Protein AF-A0A5C9CYD0-F1 (afdb_monomer)

Solvent-accessible surface area (backbone atoms only — not comparable to full-atom values): 4178 Å² total; per-residue (Å²): 134,86,83,63,61,76,41,78,45,64,73,38,68,42,52,99,50,90,96,52,78,72,49,42,80,41,68,68,49,75,42,51,70,94,68,87,81,84,92,82,77,65,90,88,64,31,66,70,57,54,55,31,46,78,66,66,74,44,83,90,121

Nearest PDB structures (foldseek):
  8dck-assembly1_E  TM=9.080E-01  e=1.623E-01  Escherichia coli CFT073
  8edw-assembly1_A  TM=8.092E-01  e=2.279E-01  Homo sapiens
  8f4b-assembly1_A  TM=8.471E-01  e=5.512E-01  Bos taurus
  8sxa-assembly1_A  TM=8.408E-01  e=4.812E-01  Bos tauru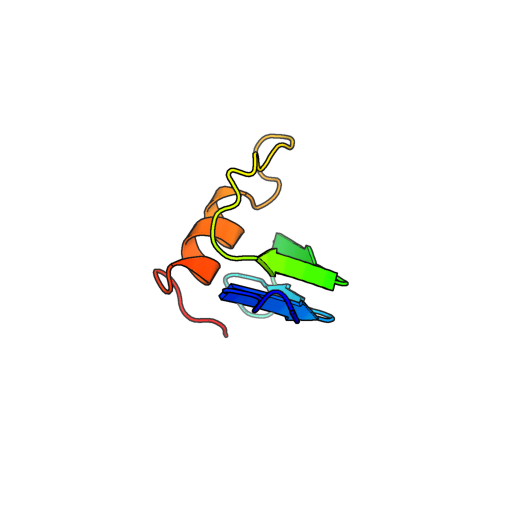s
  8jx7-assembly1_A  TM=8.097E-01  e=8.868E-01  Homo sapiens

Sequence (61 aa):
MSVESLYSLQDFEFSYAPNQRGILSVPSLAINAGLCLALAGPNGSGKTTLLKLLNNLIPLG

Structure (mmCIF, N/CA/C/O backbone):
data_AF-A0A5C9CYD0-F1
#
_entry.id   AF-A0A5C9CYD0-F1
#
loop_
_atom_site.group_PDB
_atom_site.id
_atom_site.type_symbol
_atom_site.label_atom_id
_atom_site.label_alt_id
_atom_site.label_comp_id
_atom_site.label_asym_id
_atom_site.label_entity_id
_atom_site.label_seq_id
_atom_site.pdbx_PDB_ins_code
_atom_site.Cartn_x
_atom_site.Cartn_y
_atom_site.Cartn_z
_atom_site.occupancy
_atom_site.B_iso_or_equiv
_atom_site.auth_seq_id
_atom_site.auth_comp_id
_atom_site.auth_asym_id
_atom_site.auth_atom_id
_atom_site.pdbx_PDB_model_num
ATOM 1 N N . MET A 1 1 ? -17.443 -3.813 22.009 1.00 50.66 1 MET A N 1
ATOM 2 C CA . MET A 1 1 ? -17.614 -3.105 20.724 1.00 50.66 1 MET A CA 1
ATOM 3 C C . MET A 1 1 ? -16.543 -3.626 19.787 1.00 50.66 1 MET A C 1
ATOM 5 O O . MET A 1 1 ? -15.371 -3.414 20.063 1.00 50.66 1 MET A O 1
ATOM 9 N N . SER A 1 2 ? -16.916 -4.403 18.774 1.00 60.28 2 SER A N 1
ATOM 10 C CA . SER A 1 2 ? -15.994 -4.845 17.725 1.00 60.28 2 SER A CA 1
ATOM 11 C C . SER A 1 2 ? -15.693 -3.654 16.818 1.00 60.28 2 SER A C 1
ATOM 13 O O . SER A 1 2 ? -16.614 -3.033 16.297 1.00 60.28 2 SER A O 1
ATOM 15 N N . VAL A 1 3 ? -14.417 -3.298 16.686 1.00 64.50 3 VAL A N 1
ATOM 16 C CA . VAL A 1 3 ? -13.964 -2.277 15.733 1.00 64.50 3 VAL A CA 1
ATOM 17 C C . VAL A 1 3 ? -14.113 -2.860 14.332 1.00 64.50 3 VAL A C 1
ATOM 19 O O . VAL A 1 3 ? -13.532 -3.901 14.042 1.00 64.50 3 VAL A O 1
ATOM 22 N N . GLU A 1 4 ? -14.922 -2.228 13.488 1.00 72.88 4 GLU A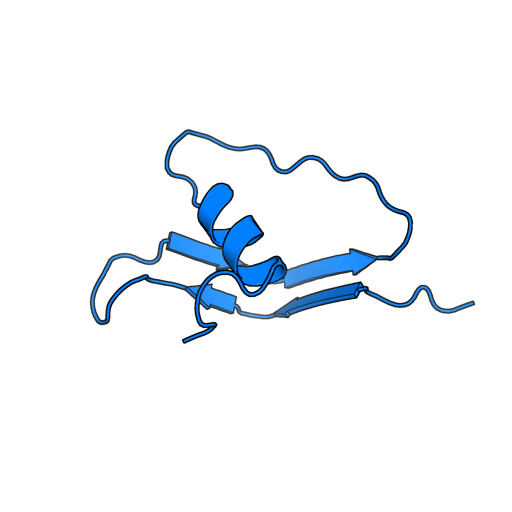 N 1
ATOM 23 C CA . GLU A 1 4 ? -15.115 -2.648 12.101 1.00 72.88 4 GLU A CA 1
ATOM 24 C C . GLU A 1 4 ? -13.896 -2.226 11.263 1.00 72.88 4 GLU A C 1
ATOM 26 O O . GLU A 1 4 ? -13.470 -1.063 11.288 1.00 72.88 4 GLU A O 1
ATOM 31 N N . SER A 1 5 ? -13.289 -3.183 10.559 1.00 76.62 5 SER A N 1
ATOM 32 C CA . SER A 1 5 ? -12.191 -2.905 9.632 1.00 76.62 5 SER A CA 1
ATOM 33 C C . SER A 1 5 ? -12.750 -2.360 8.318 1.00 76.62 5 SER A C 1
ATOM 35 O O . SER A 1 5 ? -13.563 -3.018 7.680 1.00 76.62 5 SER A O 1
ATOM 37 N N . LEU A 1 6 ? -12.292 -1.176 7.897 1.00 86.94 6 LEU A N 1
ATOM 38 C CA . LEU A 1 6 ? -12.638 -0.580 6.599 1.00 86.94 6 LEU A CA 1
ATOM 39 C C . LEU A 1 6 ? -11.947 -1.297 5.441 1.00 86.94 6 LEU A C 1
ATOM 41 O O . LEU A 1 6 ? -12.531 -1.457 4.375 1.00 86.94 6 LEU A O 1
ATOM 45 N N . TYR A 1 7 ? -10.700 -1.719 5.652 1.00 91.50 7 TYR A N 1
ATOM 46 C CA . TYR A 1 7 ? -9.938 -2.490 4.677 1.00 91.50 7 TYR A CA 1
ATOM 47 C C . TYR A 1 7 ? -9.332 -3.719 5.343 1.00 91.50 7 TYR A C 1
ATOM 49 O O . TYR A 1 7 ? -8.791 -3.625 6.448 1.00 91.50 7 TYR A O 1
ATOM 57 N N . SER A 1 8 ? -9.382 -4.852 4.645 1.00 93.31 8 SER A N 1
ATOM 58 C CA . SER A 1 8 ? -8.709 -6.086 5.040 1.00 93.31 8 SER A CA 1
ATOM 59 C C . SER A 1 8 ? -8.063 -6.741 3.822 1.00 93.31 8 SER A C 1
ATOM 61 O O . SER A 1 8 ? -8.703 -6.882 2.783 1.00 93.31 8 SER A O 1
ATOM 63 N N . LEU A 1 9 ? -6.791 -7.113 3.955 1.00 93.12 9 LEU A N 1
ATOM 64 C CA . LEU A 1 9 ? -6.038 -7.912 2.992 1.00 93.12 9 LEU A CA 1
ATOM 65 C C . LEU A 1 9 ? -5.469 -9.127 3.731 1.00 93.12 9 LEU A C 1
ATOM 67 O O . LEU A 1 9 ? -4.912 -8.972 4.821 1.00 93.12 9 LEU A O 1
ATOM 71 N N . GLN A 1 10 ? -5.578 -10.310 3.134 1.00 94.88 10 GLN A N 1
ATOM 72 C CA . GLN A 1 10 ? -4.925 -11.534 3.599 1.00 94.88 10 GLN A CA 1
ATOM 73 C C . GLN A 1 10 ? -4.283 -12.239 2.415 1.00 94.88 10 GLN A C 1
ATOM 75 O O . GLN A 1 10 ? -4.911 -12.321 1.360 1.00 94.88 10 GLN A O 1
ATOM 80 N N . ASP A 1 11 ? -3.042 -12.691 2.603 1.00 95.62 11 ASP A N 1
ATOM 81 C CA . ASP A 1 11 ? -2.237 -13.393 1.596 1.00 95.62 11 ASP A CA 1
ATOM 82 C C . ASP A 1 11 ? -2.321 -12.735 0.207 1.00 95.62 11 ASP A C 1
ATOM 84 O O . ASP A 1 11 ? -2.510 -13.384 -0.821 1.00 95.62 11 ASP A O 1
ATOM 88 N N . PHE A 1 12 ? -2.228 -11.402 0.188 1.00 93.94 12 PHE A N 1
ATOM 89 C CA . PHE A 1 12 ? -2.473 -10.601 -1.003 1.00 93.94 12 PHE A CA 1
ATOM 90 C C . PHE A 1 12 ? -1.174 -10.326 -1.758 1.00 93.94 12 PHE A C 1
ATOM 92 O O . PHE A 1 12 ? -0.247 -9.698 -1.234 1.00 93.94 12 PHE A O 1
ATOM 99 N N . GLU A 1 13 ? -1.142 -10.725 -3.026 1.00 94.12 13 GLU A N 1
ATOM 100 C CA . GLU A 1 13 ? -0.057 -10.430 -3.955 1.00 94.1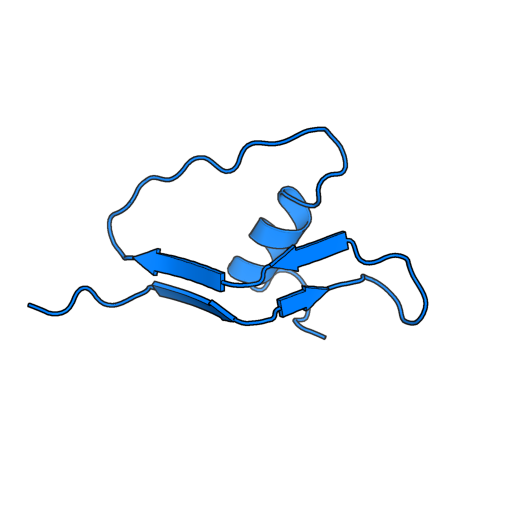2 13 GLU A CA 1
ATOM 101 C C . GLU A 1 13 ? -0.560 -9.606 -5.137 1.00 94.12 13 GLU A C 1
ATOM 103 O O . GLU A 1 13 ? -1.682 -9.784 -5.606 1.00 94.12 13 GLU A O 1
ATOM 108 N N . PHE A 1 14 ? 0.279 -8.701 -5.642 1.00 94.25 14 PHE A N 1
ATOM 109 C CA . PHE A 1 14 ? -0.094 -7.875 -6.788 1.00 94.25 14 PHE A CA 1
ATOM 110 C C . PHE A 1 14 ? 1.081 -7.564 -7.713 1.00 94.25 14 PHE A C 1
ATOM 112 O O . PHE A 1 14 ? 2.173 -7.194 -7.265 1.00 94.25 14 PHE A O 1
ATOM 119 N N . SER A 1 15 ? 0.800 -7.625 -9.017 1.00 93.62 15 SER A N 1
ATOM 120 C CA . SER A 1 15 ? 1.680 -7.240 -10.125 1.00 93.62 15 SER A CA 1
ATOM 121 C C . SER A 1 15 ? 0.850 -6.538 -11.205 1.00 93.62 15 SER A C 1
ATOM 123 O O . SER A 1 15 ? -0.296 -6.913 -11.425 1.00 93.62 15 SER A O 1
ATOM 125 N N . TYR A 1 16 ? 1.408 -5.553 -11.919 1.00 90.12 16 TYR A N 1
ATOM 126 C CA . TYR A 1 16 ? 0.662 -4.863 -12.990 1.00 90.12 16 TYR A CA 1
ATOM 127 C C . TYR A 1 16 ? 0.447 -5.721 -14.241 1.00 90.12 16 TYR A C 1
ATOM 129 O O . TYR A 1 16 ? -0.464 -5.443 -15.016 1.00 90.12 16 TYR A O 1
ATOM 137 N N . ALA A 1 17 ? 1.288 -6.730 -14.465 1.00 88.56 17 ALA A N 1
ATOM 138 C CA . ALA A 1 17 ? 1.146 -7.649 -15.581 1.00 88.56 17 ALA A CA 1
ATOM 139 C C . ALA A 1 17 ? 1.463 -9.089 -15.153 1.00 88.56 17 ALA A C 1
ATOM 141 O O . ALA A 1 17 ? 2.261 -9.293 -14.229 1.00 88.56 17 ALA A O 1
ATOM 142 N N . PRO A 1 18 ? 0.895 -10.090 -15.852 1.00 82.31 18 PRO A N 1
ATOM 143 C CA . PRO A 1 18 ? 1.301 -11.480 -15.695 1.00 82.31 18 PRO A CA 1
ATOM 144 C C . PRO A 1 18 ? 2.814 -11.633 -15.898 1.00 82.31 18 PRO A C 1
ATOM 146 O O . PRO A 1 18 ? 3.401 -10.966 -16.752 1.00 82.31 18 PRO A O 1
ATOM 149 N N . ASN A 1 19 ? 3.447 -12.521 -15.127 1.00 82.38 19 ASN A N 1
ATOM 150 C CA . ASN A 1 19 ? 4.887 -12.817 -15.181 1.00 82.38 19 ASN A CA 1
ATOM 151 C C . ASN A 1 19 ? 5.832 -11.637 -14.868 1.00 82.38 19 ASN A C 1
ATOM 153 O O . ASN A 1 19 ? 7.030 -11.722 -15.143 1.00 82.38 19 ASN A O 1
ATOM 157 N N . GLN A 1 20 ? 5.339 -10.544 -14.280 1.00 85.19 20 GLN A N 1
ATOM 158 C CA . GLN A 1 20 ? 6.209 -9.529 -13.686 1.00 85.19 20 GLN A CA 1
ATOM 159 C C . GLN A 1 20 ? 6.613 -9.897 -12.260 1.00 85.19 20 GLN A C 1
ATOM 161 O O . GLN A 1 20 ? 5.951 -10.669 -11.571 1.00 85.19 20 GLN A O 1
ATOM 166 N N . ARG A 1 21 ? 7.713 -9.294 -11.801 1.00 84.75 21 ARG A N 1
ATOM 167 C CA . ARG A 1 21 ? 8.097 -9.336 -10.392 1.00 84.75 21 ARG A CA 1
ATOM 168 C C . ARG A 1 21 ? 6.975 -8.725 -9.543 1.00 84.75 21 ARG A C 1
ATOM 170 O O . ARG A 1 21 ? 6.561 -7.599 -9.816 1.00 84.75 21 ARG A O 1
ATOM 177 N N . GLY A 1 22 ? 6.565 -9.443 -8.496 1.00 89.31 22 GLY A N 1
ATOM 178 C CA . GLY A 1 22 ? 5.581 -8.974 -7.521 1.00 89.31 22 GLY A CA 1
ATOM 179 C C . GLY A 1 22 ? 5.933 -7.600 -6.955 1.00 89.31 22 GLY A C 1
ATOM 180 O O . GLY A 1 22 ? 7.074 -7.358 -6.547 1.00 89.31 22 GLY A O 1
ATOM 181 N N . ILE A 1 23 ? 4.954 -6.695 -6.957 1.00 94.19 23 ILE A N 1
ATOM 182 C CA . ILE A 1 23 ? 5.083 -5.323 -6.442 1.00 94.19 23 ILE A CA 1
ATOM 183 C C . ILE A 1 23 ? 4.638 -5.256 -4.987 1.00 94.19 23 ILE A C 1
ATOM 185 O O . ILE A 1 23 ? 5.247 -4.539 -4.194 1.00 94.19 23 ILE A O 1
ATOM 189 N N . LEU A 1 24 ? 3.576 -5.984 -4.645 1.00 95.00 24 LEU A N 1
ATOM 190 C CA . LEU A 1 24 ? 3.075 -6.106 -3.283 1.00 95.00 24 LEU A CA 1
ATOM 191 C C . LEU A 1 24 ? 3.043 -7.575 -2.886 1.00 95.00 24 LEU A C 1
ATOM 193 O O . LEU A 1 24 ? 2.627 -8.421 -3.672 1.00 95.00 24 LEU A O 1
ATOM 197 N N . SER A 1 25 ? 3.460 -7.828 -1.652 1.00 94.38 25 SER A N 1
ATOM 198 C CA . SER A 1 25 ? 3.255 -9.075 -0.926 1.00 94.38 25 SER A CA 1
ATOM 199 C C . SER A 1 25 ? 2.827 -8.665 0.479 1.00 94.38 25 SER A C 1
ATOM 201 O O . SER A 1 25 ? 3.619 -8.106 1.245 1.00 94.38 25 SER A O 1
ATOM 203 N N . VAL A 1 26 ? 1.532 -8.797 0.756 1.00 94.56 26 VAL A N 1
ATOM 204 C CA . VAL A 1 26 ? 0.888 -8.346 1.991 1.00 94.56 26 VAL A CA 1
ATOM 205 C C . VAL A 1 26 ? 0.282 -9.572 2.674 1.00 94.56 26 VAL A C 1
ATOM 207 O O . VAL A 1 26 ? -0.837 -9.955 2.338 1.00 94.56 26 VAL A O 1
ATOM 210 N N . PRO A 1 27 ? 0.995 -10.197 3.631 1.00 94.62 27 PRO A N 1
ATOM 211 C CA . PRO A 1 27 ? 0.509 -11.413 4.285 1.00 94.62 27 PRO A CA 1
ATOM 212 C C . PRO A 1 27 ? -0.754 -11.147 5.113 1.00 94.62 27 PRO A C 1
ATOM 214 O O . PRO A 1 27 ? -1.692 -11.934 5.111 1.00 94.62 27 PRO A O 1
ATOM 217 N N . SER A 1 28 ? -0.812 -10.007 5.804 1.00 95.31 28 SER A N 1
ATOM 218 C CA . SER A 1 28 ? -2.003 -9.576 6.532 1.00 95.31 28 SER A CA 1
ATOM 219 C C . SER A 1 28 ? -1.976 -8.067 6.750 1.00 95.31 28 SER A C 1
ATOM 221 O O . SER A 1 28 ? -0.954 -7.509 7.157 1.00 95.31 28 SER A O 1
ATOM 223 N N . LEU A 1 29 ? -3.097 -7.403 6.474 1.00 93.44 29 LEU A N 1
ATOM 224 C CA . LEU A 1 29 ? -3.315 -5.991 6.775 1.00 93.44 29 LEU A CA 1
ATOM 225 C C . LEU A 1 29 ? -4.781 -5.770 7.149 1.00 93.44 29 LEU A C 1
ATOM 227 O O . LEU A 1 29 ? -5.679 -6.171 6.415 1.00 93.44 29 LEU A O 1
ATOM 231 N N . ALA A 1 30 ? -5.021 -5.074 8.257 1.00 93.75 30 ALA A N 1
ATOM 232 C CA . ALA A 1 30 ? -6.341 -4.595 8.647 1.00 93.75 30 ALA A CA 1
ATOM 233 C C . ALA A 1 30 ? -6.256 -3.104 8.993 1.00 93.75 30 ALA A C 1
ATOM 235 O O . ALA A 1 30 ? -5.412 -2.695 9.792 1.00 93.75 30 ALA A O 1
ATOM 236 N N . ILE A 1 31 ? -7.118 -2.291 8.382 1.00 93.19 31 ILE A N 1
ATOM 237 C CA . ILE A 1 31 ? -7.213 -0.850 8.637 1.00 93.19 31 ILE A CA 1
ATOM 238 C C . ILE A 1 31 ? -8.611 -0.559 9.167 1.00 93.19 31 ILE A C 1
ATOM 240 O O . ILE A 1 31 ? -9.600 -0.756 8.463 1.00 93.19 31 ILE A O 1
ATOM 244 N N . ASN A 1 32 ? -8.690 -0.068 10.402 1.00 91.56 32 ASN A N 1
ATOM 245 C CA . ASN A 1 32 ? -9.953 0.248 11.064 1.00 91.56 32 ASN A CA 1
ATOM 246 C C . ASN A 1 32 ? -10.380 1.696 10.813 1.00 91.56 32 ASN A C 1
ATOM 248 O O . ASN A 1 32 ? -9.543 2.579 10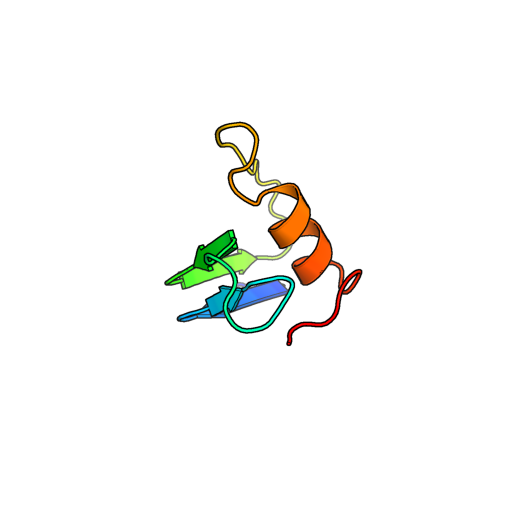.598 1.00 91.56 32 ASN A O 1
ATOM 252 N N . ALA A 1 33 ? -11.690 1.940 10.874 1.00 91.06 33 ALA A N 1
ATOM 253 C CA . ALA A 1 33 ? -12.240 3.286 10.770 1.00 91.06 33 ALA A CA 1
ATOM 254 C C . ALA A 1 33 ? -11.692 4.221 11.861 1.00 91.06 33 ALA A C 1
ATOM 256 O O . ALA A 1 33 ? -11.442 3.806 12.993 1.00 91.06 33 ALA A O 1
ATOM 257 N N . GLY A 1 34 ? -11.526 5.500 11.515 1.00 90.50 34 GLY A N 1
ATOM 258 C CA . GLY A 1 34 ? -11.094 6.542 12.453 1.00 90.50 34 GLY A CA 1
ATOM 259 C C . GLY A 1 34 ? -9.591 6.574 12.750 1.00 90.50 34 GLY A C 1
ATOM 260 O O . GLY A 1 34 ? -9.158 7.401 13.549 1.00 90.50 34 GLY A O 1
ATOM 261 N N . LEU A 1 35 ? -8.786 5.720 12.112 1.00 88.50 35 LEU A N 1
ATOM 262 C CA . LEU A 1 35 ? -7.330 5.740 12.251 1.00 88.50 35 LEU A CA 1
ATOM 263 C C . LEU A 1 35 ? -6.669 6.642 11.203 1.00 88.50 35 LEU A C 1
ATOM 265 O O . LEU A 1 35 ? -7.009 6.604 10.022 1.00 88.50 35 LEU A O 1
ATOM 269 N N . CYS A 1 36 ? -5.656 7.395 11.634 1.00 90.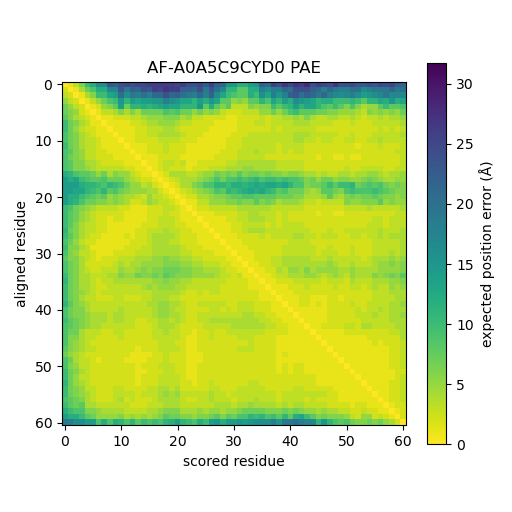44 36 CYS A N 1
ATOM 270 C CA . CYS A 1 36 ? -4.693 8.044 10.749 1.00 90.44 36 CYS A CA 1
ATOM 271 C C . CYS A 1 36 ? -3.395 7.228 10.770 1.00 90.44 36 CYS A C 1
ATOM 273 O O . CYS A 1 36 ? -2.746 7.122 11.810 1.00 90.44 36 CYS A O 1
ATOM 275 N N . LEU A 1 37 ? -3.038 6.617 9.638 1.00 92.00 37 LEU A N 1
ATOM 276 C CA . LEU A 1 37 ? -1.874 5.739 9.507 1.00 92.00 37 LEU A CA 1
ATOM 277 C C . LEU A 1 37 ? -0.880 6.308 8.494 1.00 92.00 37 LEU A C 1
ATOM 279 O O . LEU A 1 37 ? -1.271 6.856 7.464 1.00 92.00 37 LEU A O 1
ATOM 283 N N . ALA A 1 38 ? 0.412 6.119 8.759 1.00 94.81 38 ALA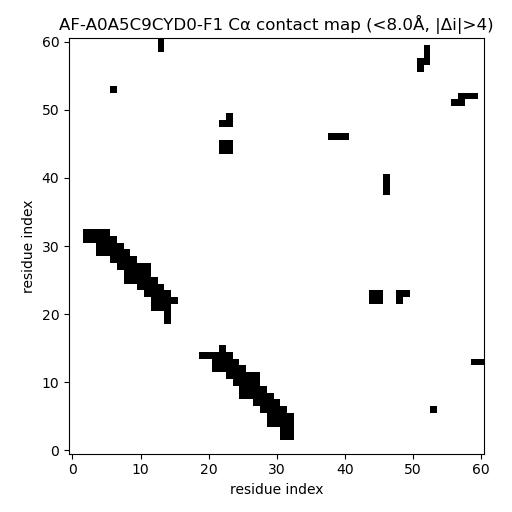 A N 1
ATOM 284 C CA . ALA A 1 38 ? 1.481 6.454 7.827 1.00 94.81 38 ALA A CA 1
ATOM 285 C C . ALA A 1 38 ? 1.967 5.197 7.093 1.00 94.81 38 ALA A C 1
ATOM 287 O O . ALA A 1 38 ? 2.392 4.228 7.719 1.00 94.81 38 ALA A O 1
ATOM 288 N N . LEU A 1 39 ? 1.955 5.233 5.759 1.00 95.06 39 LEU A N 1
ATOM 289 C CA . LEU A 1 39 ? 2.558 4.199 4.919 1.00 95.06 39 LEU A CA 1
ATOM 290 C C . LEU A 1 39 ? 3.973 4.628 4.511 1.00 95.06 39 LEU A C 1
ATOM 292 O O . LEU A 1 39 ? 4.145 5.483 3.641 1.00 95.06 39 LEU A O 1
ATOM 296 N N . ALA A 1 40 ? 4.987 4.028 5.133 1.00 95.38 40 ALA A N 1
ATOM 297 C CA . ALA A 1 40 ? 6.395 4.366 4.927 1.00 95.38 40 ALA A CA 1
ATOM 298 C C . ALA A 1 40 ? 7.178 3.224 4.258 1.00 95.38 40 ALA A C 1
ATOM 300 O O . ALA A 1 40 ? 6.802 2.058 4.331 1.00 95.38 40 ALA A O 1
ATOM 301 N N . GLY A 1 41 ? 8.275 3.569 3.581 1.00 94.94 41 GLY A N 1
ATOM 302 C CA . GLY A 1 41 ? 9.165 2.610 2.923 1.00 94.94 41 GLY A CA 1
ATOM 303 C C . GLY A 1 41 ? 9.973 3.234 1.778 1.00 94.94 41 GLY A C 1
ATOM 304 O O . GLY A 1 41 ? 9.643 4.344 1.344 1.00 94.94 41 GLY A O 1
ATOM 305 N N . PRO A 1 42 ? 10.999 2.544 1.249 1.00 96.75 42 PRO A N 1
ATOM 306 C CA . PRO A 1 42 ? 11.855 3.053 0.173 1.00 96.75 42 PRO A CA 1
ATOM 307 C C . PRO A 1 42 ? 11.103 3.388 -1.123 1.00 96.75 42 PRO A C 1
ATOM 309 O O . PRO A 1 42 ? 9.986 2.921 -1.366 1.00 96.75 42 PRO A O 1
ATOM 312 N N . ASN A 1 43 ? 11.715 4.186 -1.997 1.00 95.81 43 ASN A N 1
ATOM 313 C CA . ASN A 1 43 ? 11.177 4.415 -3.341 1.00 95.81 43 ASN A CA 1
ATOM 314 C C . ASN A 1 43 ? 11.062 3.086 -4.104 1.00 95.81 43 ASN A C 1
ATOM 316 O O . ASN A 1 43 ? 11.934 2.230 -4.007 1.00 95.81 43 ASN A O 1
ATOM 320 N N . GLY A 1 44 ? 9.952 2.901 -4.825 1.00 93.00 44 GLY A N 1
ATOM 321 C CA . GLY A 1 44 ? 9.665 1.656 -5.547 1.00 93.00 44 GLY A CA 1
ATOM 322 C C . GLY A 1 44 ? 9.066 0.519 -4.707 1.00 93.00 44 GLY A C 1
ATOM 323 O O . GLY A 1 44 ? 8.674 -0.486 -5.283 1.00 93.00 44 GLY A O 1
ATOM 324 N N . SER A 1 45 ? 8.891 0.671 -3.388 1.00 94.12 45 SER A N 1
ATOM 325 C CA . SER A 1 45 ? 8.349 -0.389 -2.511 1.00 94.12 45 SER A CA 1
ATOM 326 C C . SER A 1 45 ? 6.840 -0.675 -2.655 1.00 94.12 45 SER A C 1
ATOM 328 O O . SER A 1 45 ? 6.262 -1.333 -1.799 1.00 94.12 45 SER A O 1
ATOM 330 N N . GLY A 1 46 ? 6.162 -0.105 -3.656 1.00 95.50 46 GLY A N 1
ATOM 331 C CA . GLY A 1 46 ? 4.734 -0.352 -3.900 1.00 95.50 46 GLY A CA 1
ATOM 332 C C . GLY A 1 46 ? 3.738 0.521 -3.121 1.00 95.50 46 GLY A C 1
ATOM 333 O O . GLY A 1 46 ? 2.539 0.343 -3.296 1.00 95.50 46 GLY A O 1
ATOM 334 N N . LYS A 1 47 ? 4.171 1.519 -2.334 1.00 97.19 47 LYS A N 1
ATOM 335 C CA . LYS A 1 47 ? 3.262 2.375 -1.526 1.00 97.19 47 LYS A CA 1
ATOM 336 C C . LYS A 1 47 ? 2.109 2.989 -2.328 1.00 97.19 47 LYS A C 1
ATOM 338 O O . LYS A 1 47 ? 0.947 2.846 -1.968 1.00 97.19 47 LY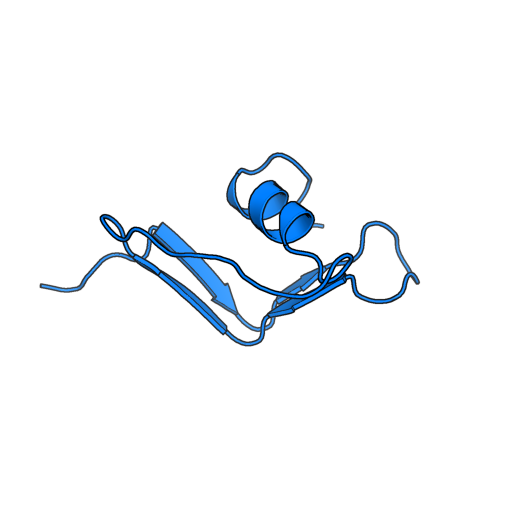S A O 1
ATOM 343 N N . THR A 1 48 ? 2.428 3.654 -3.439 1.00 96.94 48 THR A N 1
ATOM 344 C CA . THR A 1 48 ? 1.421 4.256 -4.326 1.00 96.94 48 THR A CA 1
ATOM 345 C C . THR A 1 48 ? 0.522 3.196 -4.957 1.00 96.94 48 THR A C 1
ATOM 347 O O . THR A 1 48 ? -0.661 3.449 -5.147 1.00 96.94 48 THR A O 1
ATOM 350 N N . THR A 1 49 ? 1.054 2.009 -5.257 1.00 96.25 49 THR A N 1
ATOM 351 C CA . THR A 1 49 ? 0.267 0.879 -5.768 1.00 96.25 49 THR A CA 1
ATOM 352 C C . THR A 1 49 ? -0.743 0.402 -4.724 1.00 96.25 49 THR A C 1
ATOM 354 O O . THR A 1 49 ? -1.920 0.292 -5.048 1.00 96.25 49 THR A O 1
ATOM 357 N N . LEU A 1 50 ? -0.325 0.218 -3.465 1.00 95.56 50 LEU A N 1
ATOM 358 C CA . LEU A 1 50 ? -1.224 -0.167 -2.373 1.00 95.56 50 LEU A CA 1
ATOM 359 C C . LEU A 1 50 ? -2.337 0.870 -2.180 1.00 95.56 50 LEU A C 1
ATOM 361 O O . LEU A 1 50 ? -3.507 0.509 -2.133 1.00 95.56 50 LEU A O 1
ATOM 365 N N . LEU A 1 51 ? -1.994 2.162 -2.147 1.00 95.50 51 LEU A N 1
ATOM 366 C CA . LEU A 1 51 ? -2.994 3.229 -2.029 1.00 95.50 51 LEU A CA 1
ATOM 367 C C . LEU A 1 51 ? -3.964 3.257 -3.216 1.00 95.50 51 LEU A C 1
ATOM 369 O O . LEU A 1 51 ? -5.155 3.478 -3.012 1.00 95.50 51 LEU A O 1
ATOM 373 N N . LYS A 1 52 ? -3.489 3.012 -4.443 1.00 96.19 52 LYS A N 1
ATOM 374 C CA . LYS A 1 52 ? -4.360 2.917 -5.621 1.00 96.19 52 LYS A CA 1
ATOM 375 C C . LYS A 1 52 ? -5.333 1.741 -5.520 1.00 96.19 52 LYS A C 1
ATOM 377 O O . LYS A 1 52 ? -6.498 1.935 -5.837 1.00 96.19 52 LYS A O 1
ATOM 382 N N . LEU A 1 53 ? -4.883 0.574 -5.056 1.00 94.81 53 LEU A N 1
ATOM 383 C CA . LEU A 1 53 ? -5.742 -0.604 -4.865 1.00 94.81 53 LEU A CA 1
ATOM 384 C C . LEU A 1 53 ? -6.810 -0.352 -3.802 1.00 94.81 53 LEU A C 1
ATOM 386 O O . LEU A 1 53 ? -7.989 -0.545 -4.071 1.00 94.81 53 LEU A O 1
ATOM 390 N N . LEU A 1 54 ? -6.416 0.159 -2.630 1.00 92.69 54 LEU A N 1
ATOM 391 C CA . LEU A 1 54 ? -7.357 0.467 -1.546 1.00 92.69 54 LEU A CA 1
ATOM 392 C C . LEU A 1 54 ? -8.419 1.495 -1.970 1.00 92.69 54 LEU A C 1
ATOM 394 O O . LEU A 1 54 ? -9.553 1.428 -1.518 1.00 92.69 54 LEU A O 1
ATOM 398 N N . ASN A 1 55 ? -8.077 2.424 -2.868 1.00 92.94 55 ASN A N 1
ATOM 399 C CA . ASN A 1 55 ? -9.013 3.419 -3.400 1.00 92.94 55 ASN A CA 1
ATOM 400 C C . ASN A 1 55 ? -9.711 2.979 -4.704 1.00 92.94 55 ASN A C 1
ATOM 402 O O . ASN A 1 55 ? -10.320 3.817 -5.367 1.00 92.94 55 ASN A O 1
ATOM 406 N N . ASN A 1 56 ? -9.612 1.703 -5.100 1.00 92.56 56 ASN A N 1
ATOM 407 C CA . ASN A 1 56 ? -10.176 1.168 -6.348 1.00 92.56 56 ASN A CA 1
ATOM 408 C C . ASN A 1 56 ? -9.770 1.956 -7.616 1.00 92.56 56 ASN A C 1
ATOM 410 O O . ASN A 1 56 ? -10.519 2.029 -8.588 1.00 92.56 56 ASN A O 1
ATOM 414 N N . LEU A 1 57 ? -8.577 2.559 -7.624 1.00 96.12 57 LEU A N 1
ATOM 415 C CA . LEU A 1 57 ? -8.048 3.328 -8.760 1.00 96.12 57 LEU A CA 1
ATOM 416 C C . LEU A 1 57 ? -7.366 2.448 -9.813 1.00 96.12 57 LEU A C 1
ATOM 418 O O . LEU A 1 57 ? -7.053 2.924 -10.903 1.00 96.12 57 LEU A O 1
ATOM 422 N N . ILE A 1 58 ? -7.087 1.189 -9.476 1.00 93.94 58 ILE A N 1
ATOM 423 C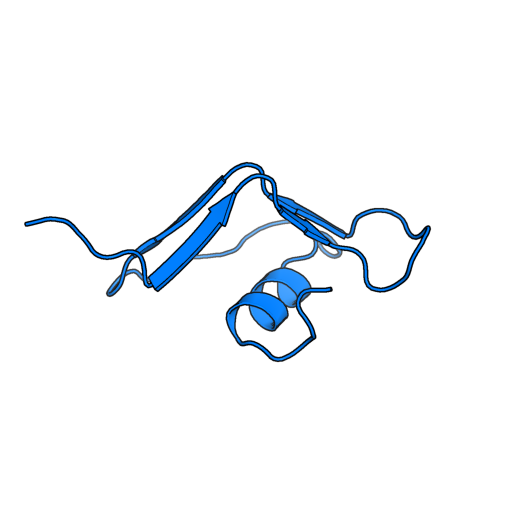 CA . ILE A 1 58 ? -6.608 0.156 -10.395 1.00 93.94 58 ILE A CA 1
ATOM 424 C C . ILE A 1 58 ? -7.337 -1.164 -10.090 1.00 93.94 58 ILE A C 1
ATOM 426 O O . ILE A 1 58 ? -7.749 -1.355 -8.944 1.00 93.94 58 ILE A O 1
ATOM 430 N N . PRO A 1 59 ? -7.506 -2.066 -11.077 1.00 86.56 59 PRO A N 1
ATOM 431 C CA . PRO A 1 59 ? -8.165 -3.352 -10.862 1.00 86.56 59 PRO A CA 1
ATOM 432 C C . PRO A 1 59 ? -7.420 -4.211 -9.837 1.00 86.56 59 PRO A C 1
ATOM 434 O O . PRO A 1 59 ? -6.190 -4.181 -9.787 1.00 86.56 59 PRO A O 1
ATOM 437 N N . LEU A 1 60 ? -8.165 -5.006 -9.065 1.00 77.69 60 LEU A N 1
ATOM 438 C CA . LEU A 1 60 ? -7.602 -5.917 -8.062 1.00 77.69 60 LEU A CA 1
ATOM 439 C C . LEU A 1 60 ? -6.923 -7.164 -8.661 1.00 77.69 60 LEU A C 1
ATOM 441 O O . LEU A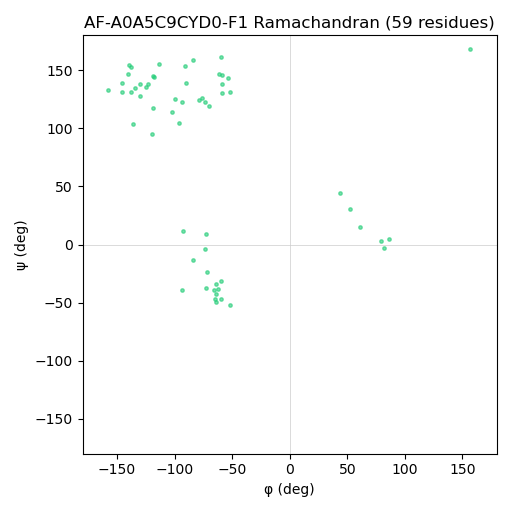 1 60 ? -6.254 -7.878 -7.922 1.00 77.69 60 LEU A O 1
ATOM 445 N N . GLY A 1 61 ? -6.983 -7.340 -9.987 1.00 66.12 61 GLY A N 1
ATOM 446 C CA . GLY A 1 61 ? -6.481 -8.533 -10.672 1.00 66.12 61 GLY A CA 1
ATOM 447 C C . GLY A 1 61 ? -7.523 -9.635 -10.709 1.00 66.12 61 GLY A C 1
ATOM 448 O O . GLY A 1 61 ? -8.155 -9.881 -9.662 1.00 66.12 61 GLY A O 1
#

Secondary structure (DSSP, 8-state):
-PPPEEEEEEEEEE-SSTTSPPSEEEEEEEEETT--------TTSSHHHHHHHHTTSS---

Mean predicted aligned error: 4.35 Å

Foldseek 3Di:
DDFDFPDKDAQAWDDPDPPDDTLDGDHIDTHTPPDDDDDDDDPSSCSVVVVCVSVVVDDSD

Radius of gyration: 12.65 Å; Cα contacts (8 Å, |Δi|>4): 71; chains: 1; bounding box: 30×21×36 Å

pLDDT: mean 89.8, std 9.37, range [50.66, 97.19]